Protein AF-A0A1B9DKP1-F1 (afdb_monomer_lite)

Structure (mmCIF, N/CA/C/O backbone):
data_AF-A0A1B9DKP1-F1
#
_entry.id   AF-A0A1B9DKP1-F1
#
loop_
_atom_site.group_PDB
_atom_site.id
_atom_site.type_symbol
_atom_site.label_atom_id
_atom_site.label_alt_id
_atom_site.label_comp_id
_atom_site.label_asym_id
_atom_site.label_entity_id
_atom_site.label_seq_id
_atom_site.pdbx_PDB_ins_code
_atom_site.Cartn_x
_atom_site.Cartn_y
_atom_site.Cartn_z
_atom_site.occupancy
_atom_site.B_iso_or_equiv
_atom_site.auth_seq_id
_atom_site.auth_comp_id
_atom_site.auth_asym_id
_atom_site.auth_atom_id
_atom_site.pdbx_PDB_model_num
ATOM 1 N N . MET A 1 1 ? -35.364 -37.419 -32.071 1.00 53.00 1 MET A N 1
ATOM 2 C CA . MET A 1 1 ? -35.598 -38.246 -30.865 1.00 53.00 1 MET A CA 1
ATOM 3 C C . MET A 1 1 ? -34.446 -39.230 -30.703 1.00 53.00 1 MET A C 1
ATOM 5 O O . MET A 1 1 ? -34.281 -40.062 -31.583 1.00 53.00 1 MET A O 1
ATOM 9 N N . LYS A 1 2 ? -33.644 -39.131 -29.636 1.00 52.66 2 LYS A N 1
ATOM 10 C CA . LYS A 1 2 ? -32.605 -40.110 -29.256 1.00 52.66 2 LYS A CA 1
ATOM 11 C C . LYS A 1 2 ? -32.622 -40.212 -27.725 1.00 52.66 2 LYS A C 1
ATOM 13 O O . LYS A 1 2 ? -32.500 -39.186 -27.066 1.00 52.66 2 LYS A O 1
ATOM 18 N N . LYS A 1 3 ? -32.862 -41.409 -27.179 1.00 60.09 3 LYS A N 1
ATOM 19 C CA . LYS A 1 3 ? -32.931 -41.680 -25.732 1.00 60.09 3 LYS A CA 1
ATOM 20 C C . LYS A 1 3 ? -31.711 -42.514 -25.329 1.00 60.09 3 LYS A C 1
ATOM 22 O O . LYS A 1 3 ? -31.657 -43.682 -25.691 1.00 60.09 3 LYS A O 1
ATOM 27 N N . ILE A 1 4 ? -30.766 -41.920 -24.605 1.00 63.84 4 ILE A N 1
ATOM 28 C CA . ILE A 1 4 ? -29.729 -42.615 -23.823 1.00 63.84 4 ILE A CA 1
ATOM 29 C C . ILE A 1 4 ? -29.657 -41.831 -22.503 1.00 63.84 4 ILE A C 1
ATOM 31 O O . ILE A 1 4 ? -29.205 -40.694 -22.488 1.00 63.84 4 ILE A O 1
ATOM 35 N N . THR A 1 5 ? -30.441 -42.232 -21.503 1.00 61.91 5 THR A N 1
ATOM 36 C CA . THR A 1 5 ? -30.025 -43.128 -20.404 1.00 61.91 5 THR A CA 1
ATOM 37 C C . THR A 1 5 ? -29.137 -42.406 -19.391 1.00 61.91 5 THR A C 1
ATOM 39 O O . THR A 1 5 ? -27.914 -42.420 -19.469 1.00 61.91 5 THR A O 1
ATOM 42 N N . LEU A 1 6 ? -29.809 -41.787 -18.419 1.00 54.50 6 LEU A N 1
ATOM 43 C CA . LEU A 1 6 ? -29.235 -41.306 -17.166 1.00 54.50 6 LEU A CA 1
ATOM 44 C C . LEU A 1 6 ? -28.696 -42.499 -16.360 1.00 54.50 6 LEU A C 1
ATOM 46 O O . LEU A 1 6 ? -29.448 -43.436 -16.098 1.00 54.50 6 LEU A O 1
ATOM 50 N N . LEU A 1 7 ? -27.435 -42.444 -15.928 1.00 58.34 7 LEU A N 1
ATOM 51 C CA . LEU A 1 7 ? -26.844 -43.432 -15.022 1.00 58.34 7 LEU A CA 1
ATOM 52 C C . LEU A 1 7 ? -26.305 -42.720 -13.773 1.00 58.34 7 LEU A C 1
ATOM 54 O O . LEU A 1 7 ? -25.203 -42.178 -13.763 1.00 58.34 7 LEU A O 1
ATOM 58 N N . LEU A 1 8 ? -27.133 -42.675 -12.726 1.00 60.22 8 LEU A N 1
ATOM 59 C CA . LEU A 1 8 ? -26.800 -42.065 -11.438 1.00 60.22 8 LEU A CA 1
ATOM 60 C C . LEU A 1 8 ? -25.892 -42.996 -10.625 1.00 60.22 8 LEU A C 1
ATOM 62 O O . LEU A 1 8 ? -26.370 -43.837 -9.867 1.00 60.22 8 LEU A O 1
ATOM 66 N N . ILE A 1 9 ? -24.576 -42.827 -10.757 1.00 62.00 9 ILE A N 1
ATOM 67 C CA . ILE A 1 9 ? -23.597 -43.509 -9.903 1.00 62.00 9 ILE A CA 1
ATOM 68 C C . ILE A 1 9 ? -23.409 -42.683 -8.622 1.00 62.00 9 ILE A C 1
ATOM 70 O O . ILE A 1 9 ? -22.517 -41.846 -8.509 1.00 62.00 9 ILE A O 1
ATOM 74 N N . PHE A 1 10 ? -24.293 -42.913 -7.649 1.00 60.94 10 PHE A N 1
ATOM 75 C CA . PHE A 1 10 ? -24.217 -42.342 -6.300 1.00 60.94 10 PHE A CA 1
ATOM 76 C C . PHE A 1 10 ? -23.169 -43.088 -5.447 1.00 60.94 10 PHE A C 1
ATOM 78 O O . PHE A 1 10 ? -23.491 -43.743 -4.456 1.00 60.94 10 PHE A O 1
ATOM 85 N N . THR A 1 11 ? -21.887 -43.003 -5.814 1.00 61.34 11 THR A N 1
ATOM 86 C CA . THR A 1 11 ? -20.786 -43.456 -4.943 1.00 61.34 11 THR A CA 1
ATOM 87 C C . THR A 1 11 ? -20.583 -42.457 -3.807 1.00 61.34 11 THR A C 1
ATOM 89 O O . THR A 1 11 ? -19.700 -41.601 -3.855 1.00 61.34 11 THR A O 1
ATOM 92 N N . PHE A 1 12 ? -21.436 -42.565 -2.788 1.00 57.00 12 PHE A N 1
ATOM 93 C CA . PHE A 1 12 ? -21.390 -41.797 -1.544 1.00 57.00 12 PHE A CA 1
ATOM 94 C C . PHE A 1 12 ? -20.192 -42.249 -0.692 1.00 57.00 12 PHE A C 1
ATOM 96 O O . PHE A 1 12 ? -20.338 -42.954 0.306 1.00 57.00 12 PHE A O 1
ATOM 103 N N . PHE A 1 13 ? -18.977 -41.900 -1.125 1.00 58.19 13 PHE A N 1
ATOM 104 C CA . PHE A 1 13 ? -17.753 -42.233 -0.402 1.00 58.19 13 PHE A CA 1
ATOM 105 C C . PHE A 1 13 ? -17.594 -41.289 0.793 1.00 58.19 13 PHE A C 1
ATOM 107 O O . PHE A 1 13 ? -16.937 -40.250 0.718 1.00 58.19 13 PHE A O 1
ATOM 114 N N . ALA A 1 14 ? -18.265 -41.642 1.889 1.00 58.06 14 ALA A N 1
ATOM 115 C CA . ALA A 1 14 ? -18.192 -40.943 3.162 1.00 58.06 14 ALA A CA 1
ATOM 116 C C . ALA A 1 14 ? -16.793 -41.113 3.776 1.00 58.06 14 ALA A C 1
ATOM 118 O O . ALA A 1 14 ? -16.557 -42.002 4.593 1.00 58.06 14 ALA A O 1
ATOM 119 N N . ILE A 1 15 ? -15.857 -40.251 3.369 1.00 63.41 15 ILE A N 1
ATOM 120 C CA . ILE A 1 15 ? -14.565 -40.120 4.041 1.00 63.41 15 ILE A CA 1
ATOM 121 C C . ILE A 1 15 ? -14.847 -39.610 5.453 1.00 63.41 15 ILE A C 1
ATOM 123 O O . ILE A 1 15 ? -15.189 -38.443 5.648 1.00 63.41 15 ILE A O 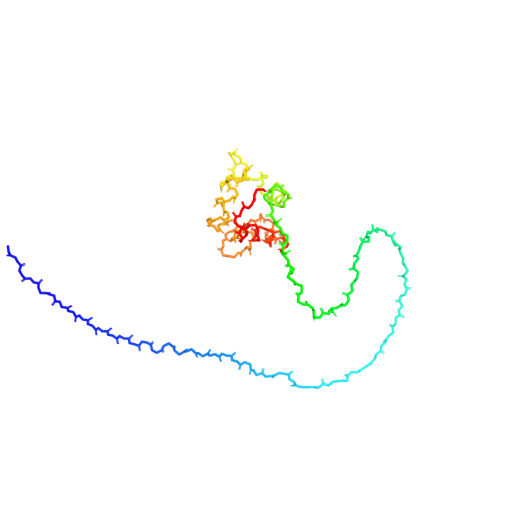1
ATOM 127 N N . LEU A 1 16 ? -14.697 -40.500 6.433 1.00 56.81 16 LEU A N 1
ATOM 128 C CA . LEU A 1 16 ? -14.634 -40.148 7.845 1.00 56.81 16 LEU A CA 1
ATOM 129 C C . LEU A 1 16 ? -13.364 -39.321 8.062 1.00 56.81 16 LEU A C 1
ATOM 131 O O . LEU A 1 16 ? -12.281 -39.855 8.288 1.00 56.81 16 LEU A O 1
ATOM 135 N N . PHE A 1 17 ? -13.498 -38.005 7.920 1.00 58.06 17 PHE A N 1
ATOM 136 C CA . PHE A 1 17 ? -12.422 -37.055 8.160 1.00 58.06 17 PHE A CA 1
ATOM 137 C C . PHE A 1 17 ? -12.228 -36.918 9.674 1.00 58.06 17 PHE A C 1
ATOM 139 O O . PHE A 1 17 ? -12.839 -36.061 10.315 1.00 58.06 17 PHE A O 1
ATOM 146 N N . SER A 1 18 ? -11.436 -37.825 10.252 1.00 58.28 18 SER A N 1
ATOM 147 C CA . SER A 1 18 ? -11.115 -37.844 11.679 1.00 58.28 18 SER A CA 1
ATOM 148 C C . SER A 1 18 ? -10.511 -36.510 12.109 1.00 58.28 18 SER A C 1
ATOM 150 O O . SER A 1 18 ? -9.372 -36.188 11.776 1.00 58.28 18 SER A O 1
ATOM 152 N N . CYS A 1 19 ? -11.288 -35.726 12.853 1.00 46.12 19 CYS A N 1
ATOM 153 C CA . CYS A 1 19 ? -10.817 -34.500 13.475 1.00 46.12 19 CYS A CA 1
ATOM 154 C C . CYS A 1 19 ? -10.052 -34.861 14.754 1.00 46.12 19 CYS A C 1
ATOM 156 O O . CYS A 1 19 ? -10.649 -34.979 15.824 1.00 46.12 19 CYS A O 1
ATOM 158 N N . GLU A 1 20 ? -8.740 -35.067 14.648 1.00 66.50 20 GLU A N 1
ATOM 159 C CA . GLU A 1 20 ? -7.886 -35.200 15.829 1.00 66.50 20 GLU A CA 1
ATOM 160 C C . GLU A 1 20 ? -7.587 -33.817 16.413 1.00 66.50 20 GLU A C 1
ATOM 162 O O . GLU A 1 20 ? -6.723 -33.073 15.947 1.00 66.50 20 GLU A O 1
ATOM 167 N N . THR A 1 21 ? -8.327 -33.457 17.460 1.00 58.06 21 THR A N 1
ATOM 168 C CA . THR A 1 21 ? -8.049 -32.271 18.269 1.00 58.06 21 THR A CA 1
ATOM 169 C C . THR A 1 21 ? -6.835 -32.534 19.154 1.00 58.06 21 THR A C 1
ATOM 171 O O . THR A 1 21 ? -6.967 -33.124 20.226 1.00 58.06 21 THR A O 1
ATOM 174 N N . SER A 1 22 ? -5.650 -32.093 18.725 1.00 56.88 22 SER A N 1
ATOM 175 C CA . SER A 1 22 ? -4.405 -32.200 19.500 1.00 56.88 22 SER A CA 1
ATOM 176 C C . SER A 1 22 ? -4.391 -31.254 20.710 1.00 56.88 22 SER A C 1
ATOM 178 O O . SER A 1 22 ? -3.674 -30.253 20.739 1.00 56.88 22 SER A O 1
ATOM 180 N N . THR A 1 23 ? -5.197 -31.555 21.726 1.00 56.94 23 THR A N 1
ATOM 181 C CA . THR A 1 23 ? -5.124 -30.889 23.027 1.00 56.94 23 THR A CA 1
ATOM 182 C C . THR A 1 23 ? -3.965 -31.460 23.836 1.00 56.94 23 THR A C 1
ATOM 184 O O . THR A 1 23 ? -4.064 -32.574 24.336 1.00 56.94 23 THR A O 1
ATOM 187 N N . PHE A 1 24 ? -2.909 -30.653 23.960 1.00 61.53 24 PHE A N 1
ATOM 188 C CA . PHE A 1 24 ? -2.184 -30.398 25.210 1.00 61.53 24 PHE A CA 1
ATOM 189 C C . PHE A 1 24 ? -1.755 -31.617 26.059 1.00 61.53 24 PHE A C 1
ATOM 191 O O . PHE A 1 24 ? -2.570 -32.261 26.714 1.00 61.53 24 PHE A O 1
ATOM 198 N N . GLN A 1 25 ? -0.439 -31.836 26.134 1.00 50.00 25 GLN A N 1
ATOM 199 C CA . GLN A 1 25 ? 0.197 -32.482 27.284 1.00 50.00 25 GLN A CA 1
ATOM 200 C C . GLN A 1 25 ? 1.234 -31.534 27.888 1.00 50.00 25 GLN A C 1
ATOM 202 O O . GLN A 1 25 ? 1.940 -30.819 27.172 1.00 50.00 25 GLN A O 1
ATOM 207 N N . ASP A 1 26 ? 1.246 -31.521 29.213 1.00 52.03 26 ASP A N 1
ATOM 208 C CA . ASP A 1 26 ? 1.913 -30.571 30.093 1.00 52.03 26 ASP A CA 1
ATOM 209 C C . ASP A 1 26 ? 3.446 -30.664 30.089 1.00 52.03 26 ASP A C 1
ATOM 211 O O . ASP A 1 26 ? 4.029 -31.717 29.829 1.00 52.03 26 ASP A O 1
ATOM 215 N N . ILE A 1 27 ? 4.092 -29.561 30.488 1.00 60.44 27 ILE A N 1
ATOM 216 C CA . ILE A 1 27 ? 5.455 -29.565 31.046 1.00 60.44 27 ILE A CA 1
ATOM 217 C C . ILE A 1 27 ? 5.478 -28.686 32.315 1.00 60.44 27 ILE A C 1
ATOM 219 O O . ILE A 1 27 ? 6.059 -27.602 32.346 1.00 60.44 27 ILE A O 1
ATOM 223 N N . GLU A 1 28 ? 4.821 -29.169 33.369 1.00 58.38 28 GLU A N 1
ATOM 224 C CA . GLU A 1 28 ? 5.317 -29.025 34.752 1.00 58.38 28 GLU A CA 1
ATOM 225 C C . GLU A 1 28 ? 6.457 -30.062 34.957 1.00 58.38 28 GLU A C 1
ATOM 227 O O . GLU A 1 28 ? 6.513 -31.039 34.210 1.00 58.38 28 GLU A O 1
ATOM 232 N N . GLN A 1 29 ? 7.430 -29.979 35.879 1.00 47.03 29 GLN A N 1
ATOM 233 C CA . GLN A 1 29 ? 7.756 -29.102 37.031 1.00 47.03 29 GLN A CA 1
ATOM 234 C C . GLN A 1 29 ? 9.315 -29.203 37.255 1.00 47.03 29 GLN A C 1
ATOM 236 O O . GLN A 1 29 ? 9.954 -29.997 36.566 1.00 47.03 29 GLN A O 1
ATOM 241 N N . ASP A 1 30 ? 10.071 -28.526 38.141 1.00 53.00 30 ASP A N 1
ATOM 242 C CA . ASP A 1 30 ? 9.797 -27.572 39.238 1.00 53.00 30 ASP A CA 1
ATOM 243 C C . ASP A 1 30 ? 10.892 -26.437 39.324 1.00 53.00 30 ASP A C 1
ATOM 245 O O . ASP A 1 30 ? 10.975 -25.730 38.316 1.00 53.00 30 ASP A O 1
ATOM 249 N N . PRO A 1 31 ? 11.717 -26.135 40.379 1.00 66.19 31 PRO A N 1
ATOM 250 C CA . PRO A 1 31 ? 12.162 -24.745 40.620 1.00 66.19 31 PRO A CA 1
ATOM 251 C C . PRO A 1 31 ? 13.693 -24.580 40.898 1.00 66.19 31 PRO A C 1
ATOM 253 O O . PRO A 1 31 ? 14.517 -25.303 40.352 1.00 66.19 31 PRO A O 1
ATOM 256 N N . ALA A 1 32 ? 14.044 -23.652 41.811 1.00 46.22 32 ALA A N 1
ATOM 257 C CA . ALA A 1 32 ? 15.358 -23.348 42.422 1.00 46.22 32 ALA A CA 1
ATOM 258 C C . ALA A 1 32 ? 16.410 -22.674 41.492 1.00 46.22 32 ALA A C 1
ATOM 260 O O . ALA A 1 32 ? 16.933 -23.292 40.578 1.00 46.22 32 ALA A O 1
ATOM 261 N N . ALA A 1 33 ? 16.663 -21.352 41.595 1.00 45.16 33 ALA A N 1
ATOM 262 C CA . ALA A 1 33 ? 17.466 -20.628 42.622 1.00 45.16 33 ALA A CA 1
ATOM 263 C C . ALA A 1 33 ? 18.997 -20.661 42.335 1.00 45.16 33 ALA A C 1
ATOM 265 O O . ALA A 1 33 ? 19.486 -21.690 41.895 1.00 45.16 33 ALA A O 1
ATOM 266 N N . THR A 1 34 ? 19.866 -19.653 42.559 1.00 41.69 34 THR A N 1
ATOM 267 C CA . THR A 1 34 ? 19.841 -18.226 43.026 1.00 41.69 34 THR A CA 1
ATOM 268 C C . THR A 1 34 ? 21.290 -17.656 42.883 1.00 41.69 34 THR A C 1
ATOM 270 O O . THR A 1 34 ? 22.206 -18.471 42.888 1.00 41.69 34 THR A O 1
ATOM 273 N N . THR A 1 35 ? 21.676 -16.361 42.869 1.00 44.91 35 THR A N 1
ATOM 274 C CA . THR A 1 35 ? 21.051 -15.017 42.685 1.00 44.91 35 THR A CA 1
ATOM 275 C C . THR A 1 35 ? 22.168 -13.923 42.743 1.00 44.91 35 THR A C 1
ATOM 277 O O . THR A 1 35 ? 23.172 -14.155 43.406 1.00 44.91 35 THR A O 1
ATOM 280 N N . GLN A 1 36 ? 21.966 -12.720 42.153 1.00 46.06 36 GLN A N 1
ATOM 281 C CA . GLN A 1 36 ? 22.837 -11.497 42.224 1.00 46.06 36 GLN A CA 1
ATOM 282 C C . GLN A 1 36 ? 24.210 -11.578 41.487 1.00 46.06 36 GLN A C 1
ATOM 284 O O . GLN A 1 36 ? 24.613 -12.657 41.075 1.00 46.06 36 GLN A O 1
ATOM 289 N N . ASN A 1 37 ? 24.950 -10.489 41.184 1.00 50.16 37 ASN A N 1
ATOM 290 C CA . ASN A 1 37 ? 24.915 -9.075 41.634 1.00 50.16 37 ASN A CA 1
ATOM 291 C C . ASN A 1 37 ? 25.192 -8.048 40.487 1.00 50.16 37 ASN A C 1
ATOM 293 O O . ASN A 1 37 ? 25.661 -8.422 39.416 1.00 50.16 37 ASN A O 1
ATOM 297 N N . ASN A 1 38 ? 24.936 -6.752 40.728 1.00 59.06 38 ASN A N 1
ATOM 298 C CA . ASN A 1 38 ? 25.048 -5.624 39.783 1.00 59.06 38 ASN A CA 1
ATOM 299 C C . ASN A 1 38 ? 26.402 -4.878 39.812 1.00 59.06 38 ASN A C 1
ATOM 301 O O . ASN A 1 38 ? 27.000 -4.740 40.877 1.00 59.06 38 ASN A O 1
ATOM 305 N N . SER A 1 39 ? 26.779 -4.255 38.682 1.00 54.72 39 SER A N 1
ATOM 306 C CA . SER A 1 39 ? 27.499 -2.960 38.572 1.00 54.72 39 SER A CA 1
ATOM 307 C C . SER A 1 39 ? 27.562 -2.527 37.085 1.00 54.72 39 SER A C 1
ATOM 309 O O . SER A 1 39 ? 27.717 -3.397 36.235 1.00 54.72 39 SER A O 1
ATOM 311 N N . GLY A 1 40 ? 27.456 -1.258 36.658 1.00 41.25 40 GLY A N 1
ATOM 312 C CA . GLY A 1 40 ? 27.157 -0.023 37.398 1.00 41.25 40 GLY A CA 1
ATOM 313 C C . GLY A 1 40 ? 27.729 1.256 36.741 1.00 41.25 40 GLY A C 1
ATOM 314 O O . GLY A 1 40 ? 28.821 1.658 37.113 1.00 41.25 40 GLY A O 1
ATOM 315 N N . SER A 1 41 ? 26.994 1.884 35.804 1.00 48.75 41 SER A N 1
ATOM 316 C CA . SER A 1 41 ? 27.182 3.268 35.275 1.00 48.75 41 SER A CA 1
ATOM 317 C C . SER A 1 41 ? 25.936 3.672 34.454 1.00 48.75 41 SER A C 1
ATOM 319 O O . SER A 1 41 ? 25.631 2.999 33.475 1.00 48.75 41 SER A O 1
ATOM 321 N N . THR A 1 42 ? 25.042 4.552 34.930 1.00 41.22 42 THR A N 1
ATOM 322 C CA . THR A 1 42 ? 25.040 6.041 34.835 1.00 41.22 42 THR A CA 1
ATOM 323 C C . THR A 1 42 ? 24.769 6.629 33.436 1.00 41.22 42 THR A C 1
ATOM 325 O O . THR A 1 42 ? 25.697 6.750 32.642 1.00 41.22 42 THR A O 1
ATOM 328 N N . ASP A 1 43 ? 23.518 7.076 33.240 1.00 43.75 43 ASP A N 1
ATOM 329 C CA . ASP A 1 43 ? 23.074 8.372 32.666 1.00 43.75 43 ASP A CA 1
ATOM 330 C C . ASP A 1 43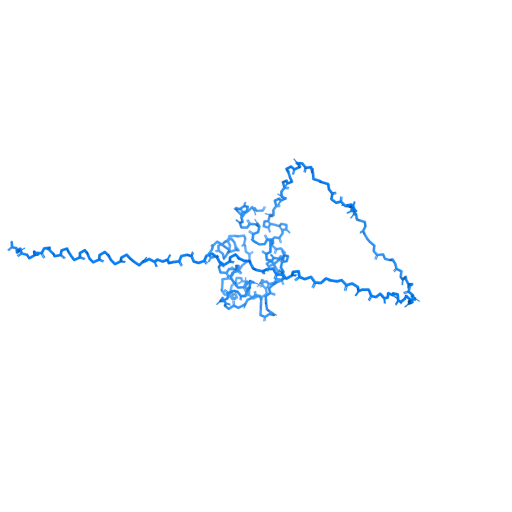 ? 23.458 8.756 31.201 1.00 43.75 43 ASP A C 1
ATOM 332 O O . ASP A 1 43 ? 24.427 8.277 30.634 1.00 43.75 43 ASP A O 1
ATOM 336 N N . ASN A 1 44 ? 22.730 9.622 30.471 1.00 50.72 44 ASN A N 1
ATOM 337 C CA . ASN A 1 44 ? 21.692 10.579 30.880 1.00 50.72 44 ASN A CA 1
ATOM 338 C C . ASN A 1 44 ? 20.601 10.832 29.799 1.00 50.72 44 ASN A C 1
ATOM 340 O O . ASN A 1 44 ? 20.899 11.033 28.626 1.00 50.72 44 ASN A O 1
ATOM 344 N N . THR A 1 45 ? 19.345 10.876 30.252 1.00 44.88 45 THR A N 1
ATOM 345 C CA . THR A 1 45 ? 18.130 11.568 29.750 1.00 44.88 45 THR A CA 1
ATOM 346 C C . THR A 1 45 ? 18.168 12.388 28.443 1.00 44.88 45 THR A C 1
ATOM 348 O O . THR A 1 45 ? 18.857 13.402 28.369 1.00 44.88 45 THR A O 1
ATOM 351 N N . SER A 1 46 ? 17.246 12.089 27.507 1.00 49.72 46 SER A N 1
ATOM 352 C CA . SER A 1 46 ? 16.130 12.980 27.068 1.00 49.72 46 SER A CA 1
ATOM 353 C C . SER A 1 46 ? 15.512 12.514 25.728 1.00 49.72 46 SER A C 1
ATOM 355 O O . SER A 1 46 ? 16.245 12.240 24.786 1.00 49.72 46 SER A O 1
ATOM 357 N N . GLY A 1 47 ? 14.191 12.420 25.529 1.00 40.75 47 GLY A N 1
ATOM 358 C CA . GLY A 1 47 ? 13.081 12.559 26.479 1.00 40.75 47 GLY A CA 1
ATOM 359 C C . GLY A 1 47 ? 11.725 12.757 25.775 1.00 40.75 47 GLY A C 1
ATOM 360 O O . GLY A 1 47 ? 11.604 13.627 24.917 1.00 40.75 47 GLY A O 1
ATOM 361 N N . SER A 1 48 ? 10.695 11.979 26.139 1.00 44.16 48 SER A N 1
ATOM 362 C CA . SER A 1 48 ? 9.272 12.324 25.928 1.00 44.16 48 SER A CA 1
ATOM 363 C C . SER A 1 48 ? 8.323 11.422 26.727 1.00 44.16 48 SER A C 1
ATOM 365 O O . SER A 1 48 ? 8.225 10.219 26.510 1.00 44.16 48 SER A O 1
ATOM 367 N N . THR A 1 49 ? 7.612 12.058 27.650 1.00 43.06 49 THR A N 1
ATOM 368 C CA . THR A 1 49 ? 6.527 11.558 28.504 1.00 43.06 49 THR A CA 1
ATOM 369 C C . THR A 1 49 ? 5.383 10.879 27.738 1.00 43.06 49 THR A C 1
ATOM 371 O O . THR A 1 49 ? 4.834 11.491 26.827 1.00 43.06 49 THR A O 1
ATOM 374 N N . SER A 1 50 ? 4.911 9.706 28.195 1.00 45.72 50 SER A N 1
ATOM 375 C CA . SER A 1 50 ? 3.598 9.588 28.877 1.00 45.72 50 SER A CA 1
ATOM 376 C C . SER A 1 50 ? 3.246 8.156 29.327 1.00 45.72 50 SER A C 1
ATOM 378 O O . SER A 1 50 ? 3.573 7.191 28.649 1.00 45.72 50 SER A O 1
ATOM 380 N N . GLY A 1 51 ? 2.491 8.042 30.430 1.00 44.97 51 GLY A N 1
ATOM 381 C CA . GLY A 1 51 ? 1.515 6.958 30.625 1.00 44.97 51 GLY A CA 1
ATOM 382 C C . GLY A 1 51 ? 2.015 5.584 31.090 1.00 44.97 51 GLY A C 1
ATOM 383 O O . GLY A 1 51 ? 1.868 4.602 30.372 1.00 44.97 51 GLY A O 1
ATOM 384 N N . SER A 1 52 ? 2.487 5.474 32.335 1.00 52.28 52 SER A N 1
ATOM 385 C CA . SER A 1 52 ? 2.482 4.182 33.048 1.00 52.28 52 SER A CA 1
ATOM 386 C C . SER A 1 52 ? 1.062 3.835 33.522 1.00 52.28 52 SER A C 1
ATOM 388 O O . SER A 1 52 ? 0.343 4.748 33.933 1.00 52.28 52 SER A O 1
ATOM 390 N N . THR A 1 53 ? 0.678 2.550 33.552 1.00 44.34 53 THR A N 1
ATOM 391 C CA . THR A 1 53 ? 0.296 1.827 34.798 1.00 44.34 53 THR A CA 1
ATOM 392 C C . THR A 1 53 ? -0.177 0.390 34.513 1.00 44.34 53 THR A C 1
ATOM 394 O O . THR A 1 53 ? -0.804 0.101 33.498 1.00 44.34 53 THR A O 1
ATOM 397 N N . THR A 1 54 ? 0.138 -0.495 35.462 1.00 45.75 54 THR A N 1
ATOM 398 C CA . THR A 1 54 ? -0.386 -1.849 35.714 1.00 45.75 54 THR A CA 1
ATOM 399 C C . THR A 1 54 ? -1.873 -2.052 35.377 1.00 45.75 54 THR A C 1
ATOM 401 O O . THR A 1 54 ? -2.701 -1.166 35.568 1.00 45.75 54 THR A O 1
ATOM 404 N N . GLY A 1 55 ? -2.224 -3.259 34.923 1.00 60.31 55 GLY A N 1
ATOM 405 C CA . GLY A 1 55 ? -3.583 -3.599 34.499 1.00 60.31 55 GLY A CA 1
ATOM 406 C C . GLY A 1 55 ? -4.643 -3.582 35.608 1.00 60.31 55 GLY A C 1
ATOM 407 O O . GLY A 1 55 ? -4.371 -3.861 36.773 1.00 60.31 55 GLY A O 1
ATOM 408 N N . SER A 1 56 ? -5.884 -3.320 35.196 1.00 49.53 56 SER A N 1
ATOM 409 C CA . SER A 1 56 ? -7.103 -3.521 35.980 1.00 49.53 56 SER A CA 1
ATOM 410 C C . SER A 1 56 ? -8.222 -3.966 35.039 1.00 49.53 56 SER A C 1
ATOM 412 O O . SER A 1 56 ? -8.441 -3.341 33.998 1.00 49.53 56 SER A O 1
ATOM 414 N N . THR A 1 57 ? -8.917 -5.055 35.374 1.00 57.59 57 THR A N 1
ATOM 415 C CA . THR A 1 57 ? -10.016 -5.590 34.558 1.00 57.59 57 THR A CA 1
ATOM 416 C C . THR A 1 57 ? -11.267 -4.739 34.756 1.00 57.59 57 THR A C 1
ATOM 418 O O . THR A 1 57 ? -12.087 -5.009 35.630 1.00 57.59 57 THR A O 1
ATOM 421 N N . SER A 1 58 ? -11.416 -3.709 33.925 1.00 45.53 58 SER A N 1
ATOM 422 C CA . SER A 1 58 ? -12.633 -2.904 33.819 1.00 45.53 58 SER A CA 1
ATOM 423 C C . SER A 1 58 ? -13.171 -2.945 32.390 1.00 45.53 58 SER A C 1
ATOM 425 O O . SER A 1 58 ? -12.401 -2.929 31.429 1.00 45.53 58 SER A O 1
ATOM 427 N N . GLY A 1 59 ? -14.497 -3.005 32.253 1.00 59.88 59 GLY A N 1
ATOM 428 C CA . GLY A 1 59 ? -15.216 -3.152 30.984 1.00 59.88 59 GLY A CA 1
ATOM 429 C C . GLY A 1 59 ? -15.248 -1.886 30.125 1.00 59.88 59 GLY A C 1
ATOM 430 O O . GLY A 1 59 ? -16.317 -1.476 29.680 1.00 59.88 59 GLY A O 1
ATOM 431 N N . THR A 1 60 ? -14.098 -1.255 29.891 1.00 48.47 60 THR A N 1
ATOM 432 C CA . THR A 1 60 ? -13.977 -0.150 28.937 1.00 48.47 60 THR A CA 1
ATOM 433 C C . THR A 1 60 ? -14.150 -0.692 27.521 1.00 48.47 60 THR A C 1
ATOM 435 O O . THR A 1 60 ? -13.346 -1.499 27.055 1.00 48.47 60 THR A O 1
ATOM 438 N N . THR A 1 61 ? -15.161 -0.213 26.795 1.00 52.66 61 THR A N 1
ATOM 439 C CA . THR A 1 61 ? -15.251 -0.403 25.341 1.00 52.66 61 THR A CA 1
ATOM 440 C C . THR A 1 61 ? -14.184 0.453 24.661 1.00 52.66 61 THR A C 1
ATOM 442 O O . THR A 1 61 ? -14.453 1.568 24.212 1.00 52.66 61 THR A O 1
ATOM 445 N N . THR A 1 62 ? -12.949 -0.049 24.636 1.00 63.19 62 THR A N 1
ATOM 446 C CA . THR A 1 62 ? -11.805 0.601 23.991 1.00 63.19 62 THR A CA 1
ATOM 447 C C . THR A 1 62 ? -12.000 0.591 22.478 1.00 63.19 62 THR A C 1
ATOM 449 O O . THR A 1 62 ? -11.584 -0.337 21.786 1.00 63.19 62 THR A O 1
ATOM 452 N N . THR A 1 63 ? -12.658 1.626 21.961 1.00 78.25 63 THR A N 1
ATOM 453 C CA . THR A 1 63 ? -12.789 1.870 20.524 1.00 78.25 63 THR A CA 1
ATOM 454 C C . THR A 1 63 ? -11.400 2.033 19.916 1.00 78.25 63 THR A C 1
ATOM 456 O O . THR A 1 63 ? -10.737 3.046 20.138 1.00 78.25 63 THR A O 1
ATOM 459 N N . THR A 1 64 ? -10.955 1.042 19.141 1.00 81.62 64 THR A N 1
ATOM 460 C CA . THR A 1 64 ? -9.731 1.145 18.339 1.00 81.62 64 THR A CA 1
ATOM 461 C C . THR A 1 64 ? -9.826 2.382 17.440 1.00 81.62 64 THR A C 1
ATOM 463 O O . THR A 1 64 ? -10.828 2.515 16.732 1.00 81.62 64 THR A O 1
ATOM 466 N N . PRO A 1 65 ? -8.829 3.288 17.436 1.00 88.94 65 PRO A N 1
ATOM 467 C CA . PRO A 1 65 ? -8.878 4.484 16.605 1.00 88.94 65 PRO A CA 1
ATOM 468 C C . PRO A 1 65 ? -8.963 4.135 15.112 1.00 88.94 65 PRO A C 1
ATOM 470 O O . PRO A 1 65 ? -8.488 3.089 14.660 1.00 88.94 65 PRO A O 1
ATOM 473 N N . ASN A 1 66 ? -9.581 5.029 14.341 1.00 94.62 66 ASN A N 1
ATOM 474 C CA . ASN A 1 66 ? -9.701 4.884 12.895 1.00 94.62 66 ASN A CA 1
ATOM 475 C C . ASN A 1 66 ? -8.344 5.131 12.226 1.00 94.62 66 ASN A C 1
ATOM 477 O O . ASN A 1 66 ? -7.792 6.223 12.334 1.00 94.62 66 ASN A O 1
ATOM 481 N N . VAL A 1 67 ? -7.852 4.130 11.501 1.00 97.62 67 VAL A N 1
ATOM 482 C CA . VAL A 1 67 ? -6.700 4.229 10.609 1.00 97.62 67 VAL A CA 1
ATOM 483 C C . VAL A 1 67 ? -7.189 4.744 9.260 1.00 97.62 67 VAL A C 1
ATOM 485 O O . VAL A 1 67 ? -8.100 4.185 8.644 1.00 97.62 67 VAL A O 1
ATOM 488 N N . THR A 1 68 ? -6.572 5.819 8.795 1.00 98.38 68 THR A N 1
ATOM 489 C CA . THR A 1 68 ? -6.929 6.559 7.582 1.00 98.38 68 THR A CA 1
ATOM 490 C C . THR A 1 68 ? -5.915 6.304 6.472 1.00 98.38 68 THR A C 1
ATOM 492 O O . THR A 1 68 ? -4.747 5.984 6.717 1.00 98.38 68 THR A O 1
ATOM 495 N N . TYR A 1 69 ? -6.321 6.486 5.216 1.00 98.69 69 TYR A N 1
ATOM 496 C CA . TYR A 1 69 ? -5.346 6.479 4.131 1.00 98.69 69 TYR A CA 1
ATOM 497 C C . TYR A 1 69 ? -4.383 7.659 4.264 1.00 98.69 69 TYR A C 1
ATOM 499 O O . TYR A 1 69 ? -3.177 7.491 4.107 1.00 98.69 69 TYR A O 1
ATOM 507 N N . THR A 1 70 ? -4.912 8.849 4.538 1.00 98.38 70 THR A N 1
ATOM 508 C CA . THR A 1 70 ? -4.172 10.107 4.438 1.00 98.38 70 THR A CA 1
ATOM 509 C C . THR A 1 70 ? -3.126 10.265 5.538 1.00 98.38 70 THR A C 1
ATOM 511 O O . THR A 1 70 ? -2.014 10.699 5.229 1.00 98.38 70 THR A O 1
ATOM 514 N N . THR A 1 71 ? -3.448 9.884 6.779 1.00 98.19 71 THR A N 1
ATOM 515 C CA . THR A 1 71 ? -2.540 10.025 7.931 1.00 98.19 71 THR A CA 1
ATOM 516 C C . THR A 1 71 ? -1.592 8.836 8.057 1.00 98.19 71 THR A C 1
ATOM 518 O O . THR A 1 71 ? -0.402 9.031 8.286 1.00 98.19 71 THR A O 1
ATOM 521 N N . ASP A 1 72 ? -2.089 7.609 7.869 1.00 98.56 72 ASP A N 1
ATOM 522 C CA . ASP A 1 72 ? -1.390 6.403 8.333 1.00 98.56 72 ASP A CA 1
ATOM 523 C C . ASP A 1 72 ? -0.797 5.571 7.187 1.00 98.56 72 ASP A C 1
ATOM 525 O O . ASP A 1 72 ? 0.377 5.199 7.211 1.00 98.56 72 ASP A O 1
ATOM 529 N N . VAL A 1 73 ? -1.588 5.287 6.144 1.00 98.75 73 VAL A N 1
ATOM 530 C CA . VAL A 1 73 ? -1.158 4.391 5.052 1.00 98.75 73 VAL A CA 1
ATOM 531 C C . VAL A 1 73 ? -0.327 5.118 3.994 1.00 98.75 73 VAL A C 1
ATOM 533 O O . VAL A 1 73 ? 0.671 4.578 3.511 1.00 98.75 73 VAL A O 1
ATOM 536 N N . LYS A 1 74 ? -0.686 6.353 3.633 1.00 98.69 74 LYS A N 1
ATOM 537 C CA . LYS A 1 74 ? 0.003 7.137 2.597 1.00 98.69 74 LYS A CA 1
ATOM 538 C C . LYS A 1 74 ? 1.493 7.361 2.911 1.00 98.69 74 LYS A C 1
ATOM 540 O O . LYS A 1 74 ? 2.282 7.186 1.976 1.00 98.69 74 LYS A O 1
ATOM 545 N N . PRO A 1 75 ? 1.931 7.671 4.151 1.00 98.69 75 PRO A N 1
ATOM 546 C CA . PRO A 1 75 ? 3.359 7.732 4.479 1.00 98.69 75 PRO A CA 1
ATOM 547 C C . PRO A 1 75 ? 4.078 6.391 4.285 1.00 98.69 75 PRO A C 1
ATOM 549 O O . PRO A 1 75 ? 5.175 6.366 3.729 1.00 98.69 75 PRO A O 1
ATOM 552 N N . ILE A 1 76 ? 3.451 5.266 4.655 1.00 98.62 76 ILE A N 1
ATOM 553 C CA . ILE A 1 76 ? 4.029 3.927 4.454 1.00 98.62 76 ILE A CA 1
ATOM 554 C C . ILE A 1 76 ? 4.247 3.667 2.958 1.00 98.62 76 ILE A C 1
ATOM 556 O O . ILE A 1 76 ? 5.353 3.301 2.558 1.00 98.62 76 ILE A O 1
ATOM 560 N N . ILE A 1 77 ? 3.229 3.908 2.125 1.00 98.56 77 ILE A N 1
ATOM 561 C CA . ILE A 1 77 ? 3.312 3.719 0.668 1.00 98.56 77 ILE A CA 1
ATOM 562 C C . ILE A 1 77 ? 4.358 4.655 0.047 1.00 98.56 77 ILE A C 1
ATOM 564 O O . ILE A 1 77 ? 5.197 4.203 -0.735 1.00 98.56 77 ILE A O 1
ATOM 568 N N . THR A 1 78 ? 4.358 5.936 0.429 1.00 98.38 78 THR A N 1
ATOM 569 C CA . THR A 1 78 ? 5.333 6.935 -0.048 1.00 98.38 78 THR A CA 1
ATOM 570 C C . THR A 1 78 ? 6.766 6.486 0.225 1.00 98.38 78 THR A C 1
ATOM 572 O O . THR A 1 78 ? 7.577 6.443 -0.697 1.00 98.38 78 THR A O 1
ATOM 575 N N . ASN A 1 79 ? 7.053 6.071 1.461 1.00 98.06 79 ASN A N 1
ATOM 576 C CA . ASN A 1 79 ? 8.414 5.768 1.901 1.00 98.06 79 ASN A CA 1
ATOM 577 C C . ASN A 1 79 ? 8.918 4.383 1.454 1.00 98.06 79 ASN A C 1
ATOM 579 O O . ASN A 1 79 ? 10.126 4.185 1.377 1.00 98.06 79 ASN A O 1
ATOM 583 N N . ASN A 1 80 ? 8.025 3.420 1.182 1.00 98.06 80 ASN A N 1
ATOM 584 C CA . ASN A 1 80 ? 8.403 2.017 0.943 1.00 98.06 80 ASN A CA 1
ATOM 585 C C . ASN A 1 80 ? 8.054 1.490 -0.460 1.00 98.06 80 ASN A C 1
ATOM 587 O O . ASN A 1 80 ? 8.506 0.403 -0.818 1.00 98.06 80 ASN A O 1
ATOM 591 N N . CYS A 1 81 ? 7.230 2.197 -1.244 1.00 97.88 81 CYS A N 1
ATOM 592 C CA . CYS A 1 81 ? 6.699 1.677 -2.510 1.00 97.88 81 CYS A CA 1
ATOM 593 C C . CYS A 1 81 ? 6.909 2.618 -3.704 1.00 97.88 81 CYS A C 1
ATOM 595 O O . CYS A 1 81 ? 7.263 2.143 -4.783 1.00 97.88 81 CYS A O 1
ATOM 597 N N . ILE A 1 82 ? 6.702 3.931 -3.542 1.00 97.69 82 ILE A N 1
ATOM 598 C CA . ILE A 1 82 ? 6.632 4.878 -4.676 1.00 97.69 82 ILE A CA 1
ATOM 599 C C . ILE A 1 82 ? 7.937 4.984 -5.478 1.00 97.69 82 ILE A C 1
ATOM 601 O O . ILE A 1 82 ? 7.868 5.225 -6.678 1.00 97.69 82 ILE A O 1
ATOM 605 N N . ALA A 1 83 ? 9.101 4.720 -4.876 1.00 97.50 83 ALA A N 1
ATOM 606 C CA . ALA A 1 83 ? 10.390 4.721 -5.581 1.00 97.50 83 ALA A CA 1
ATOM 607 C C . ALA A 1 83 ? 10.446 3.756 -6.788 1.00 97.50 83 ALA A C 1
ATOM 609 O O . ALA A 1 83 ? 11.187 4.009 -7.735 1.00 97.50 83 ALA A O 1
ATOM 610 N N . CYS A 1 84 ? 9.645 2.684 -6.779 1.00 98.12 84 CYS A N 1
ATOM 611 C CA . CYS A 1 84 ? 9.480 1.778 -7.920 1.00 98.12 84 CYS A CA 1
ATOM 612 C C . CYS A 1 84 ? 8.054 1.832 -8.487 1.00 98.12 84 CYS A C 1
ATOM 614 O O . CYS A 1 84 ? 7.878 1.894 -9.698 1.00 98.12 84 CYS A O 1
ATOM 616 N N . HIS A 1 85 ? 7.032 1.857 -7.627 1.00 97.88 85 HIS A N 1
ATOM 617 C CA . HIS A 1 85 ? 5.613 1.794 -7.996 1.00 97.88 85 HIS A CA 1
ATOM 618 C C . HIS A 1 85 ? 4.988 3.178 -8.264 1.00 97.88 85 HIS A C 1
ATOM 620 O O . HIS A 1 85 ? 3.875 3.477 -7.817 1.00 97.88 85 HIS A O 1
ATOM 626 N N . PHE A 1 86 ? 5.695 4.044 -8.989 1.00 97.38 86 PHE A N 1
ATOM 627 C CA . PHE A 1 86 ? 5.145 5.297 -9.516 1.00 97.38 86 PHE A CA 1
ATOM 628 C C . PHE A 1 86 ? 4.401 5.066 -10.847 1.00 97.38 86 PHE A C 1
ATOM 630 O O . PHE A 1 86 ? 4.426 3.979 -11.423 1.00 97.38 86 PHE A O 1
ATOM 637 N N . SER A 1 87 ? 3.704 6.088 -11.352 1.00 96.62 87 SER A N 1
ATOM 638 C CA . SER A 1 87 ? 3.002 6.000 -12.641 1.00 96.62 87 SER A CA 1
ATOM 639 C C . SER A 1 87 ? 4.002 5.908 -13.799 1.00 96.62 87 SER A C 1
ATOM 641 O O . SER A 1 87 ? 4.681 6.887 -14.092 1.00 96.62 87 SER A O 1
ATOM 643 N N . GLY A 1 88 ? 4.078 4.746 -14.454 1.00 96.25 88 GLY A N 1
ATOM 644 C CA . GLY A 1 88 ? 5.088 4.440 -15.478 1.00 96.25 88 GLY A CA 1
ATOM 645 C C . GLY A 1 88 ? 6.315 3.679 -14.956 1.00 96.25 88 GLY A C 1
ATOM 646 O O . GLY A 1 88 ? 7.212 3.390 -15.741 1.00 96.25 88 GLY A O 1
ATOM 647 N N . GLY A 1 89 ? 6.349 3.346 -13.661 1.00 97.19 89 GLY A N 1
ATOM 648 C CA . GLY A 1 89 ? 7.318 2.426 -13.067 1.00 97.19 89 GLY A CA 1
ATOM 649 C C . GLY A 1 89 ? 6.783 0.991 -12.969 1.00 97.19 89 GLY A C 1
ATOM 650 O O . GLY A 1 89 ? 5.987 0.538 -13.795 1.00 97.19 89 GLY A O 1
ATOM 651 N N . GLU A 1 90 ? 7.202 0.280 -11.923 1.00 96.81 90 GLU A N 1
ATOM 652 C CA . GLU A 1 90 ? 6.789 -1.096 -11.635 1.00 96.81 90 GLU A CA 1
ATOM 653 C C . GLU A 1 90 ? 5.275 -1.217 -11.425 1.00 96.81 90 GLU A C 1
ATOM 655 O O . GLU A 1 90 ? 4.659 -0.471 -10.656 1.00 96.81 90 GLU A O 1
ATOM 660 N N . SER A 1 91 ? 4.658 -2.207 -12.071 1.00 95.00 91 SER A N 1
ATOM 661 C CA . SER A 1 91 ? 3.214 -2.433 -11.968 1.00 95.00 91 SER A CA 1
ATOM 662 C C . SER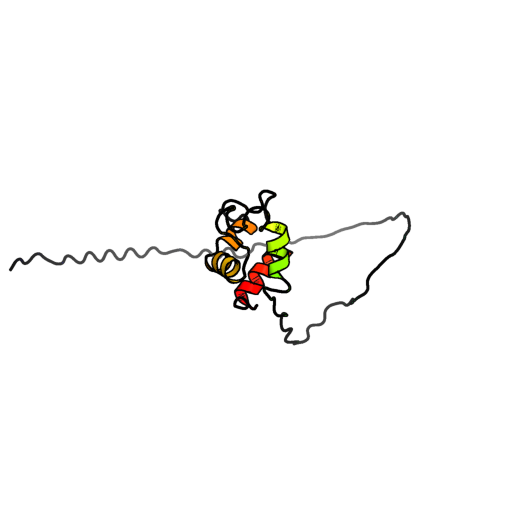 A 1 91 ? 2.841 -3.288 -10.744 1.00 95.00 91 SER A C 1
ATOM 664 O O . SER A 1 91 ? 3.508 -4.286 -10.471 1.00 95.00 91 SER A O 1
ATOM 666 N N . PRO A 1 92 ? 1.747 -2.967 -10.024 1.00 96.69 92 PRO A N 1
ATOM 667 C CA . PRO A 1 92 ? 0.869 -1.812 -10.218 1.00 96.69 92 PRO A CA 1
ATOM 668 C C . PRO A 1 92 ? 1.503 -0.512 -9.700 1.00 96.69 92 PRO A C 1
ATOM 670 O O . PRO A 1 92 ? 2.195 -0.521 -8.687 1.00 96.69 92 PRO A O 1
ATOM 673 N N . ALA A 1 93 ? 1.190 0.621 -10.332 1.00 98.06 93 ALA A N 1
ATOM 674 C CA . ALA A 1 93 ? 1.462 1.930 -9.741 1.00 98.06 93 ALA A CA 1
ATOM 675 C C . ALA A 1 93 ? 0.607 2.131 -8.473 1.00 98.06 93 ALA A C 1
ATOM 677 O O . ALA A 1 93 ? -0.557 1.730 -8.454 1.00 98.06 93 ALA A O 1
ATOM 678 N N . LEU A 1 94 ? 1.165 2.767 -7.438 1.00 98.44 94 LEU A N 1
ATOM 679 C CA . LEU A 1 94 ? 0.579 2.913 -6.094 1.00 98.44 94 LEU A CA 1
ATOM 680 C C . LEU A 1 94 ? 0.462 4.381 -5.627 1.00 98.44 94 LEU A C 1
ATOM 682 O O . LEU A 1 94 ? 0.273 4.644 -4.444 1.00 98.44 94 LEU A O 1
ATOM 686 N N . GLY A 1 95 ? 0.558 5.352 -6.540 1.00 97.12 95 GLY A N 1
ATOM 687 C CA . GLY A 1 95 ? 0.582 6.791 -6.226 1.00 97.12 95 GLY A CA 1
ATOM 688 C C . GLY A 1 95 ? -0.722 7.403 -5.690 1.00 97.12 95 GLY A C 1
ATOM 689 O O . GLY A 1 95 ? -0.724 8.564 -5.286 1.00 97.12 95 GLY A O 1
ATOM 690 N N . THR A 1 96 ? -1.837 6.666 -5.686 1.00 98.38 96 THR A N 1
ATOM 691 C CA . THR A 1 96 ? -3.170 7.178 -5.316 1.00 98.38 96 THR A CA 1
ATOM 692 C C . THR A 1 96 ? -3.927 6.237 -4.377 1.00 98.38 96 THR A C 1
ATOM 694 O O . THR A 1 96 ? -3.735 5.021 -4.413 1.00 98.38 96 THR A O 1
ATOM 697 N N . TYR A 1 97 ? -4.868 6.791 -3.598 1.00 98.62 97 TYR A N 1
ATOM 698 C CA . TYR A 1 97 ? -5.783 6.027 -2.734 1.00 98.62 97 TYR A CA 1
ATOM 699 C C . TYR A 1 97 ? -6.414 4.836 -3.464 1.00 98.62 97 TYR A C 1
ATOM 701 O O . TYR A 1 97 ? -6.367 3.711 -2.974 1.00 98.62 97 TYR A O 1
ATOM 709 N N . THR A 1 98 ? -6.969 5.071 -4.656 1.00 98.62 98 THR A N 1
ATOM 710 C CA . THR A 1 98 ? -7.681 4.052 -5.437 1.00 98.62 98 THR A CA 1
ATOM 711 C C . THR A 1 98 ? -6.754 2.914 -5.858 1.00 98.62 98 THR A C 1
ATOM 713 O O . THR A 1 98 ? -7.123 1.748 -5.749 1.00 98.62 98 THR A O 1
ATOM 716 N N . GLN A 1 99 ? -5.524 3.228 -6.274 1.00 98.56 99 GLN A N 1
ATOM 717 C CA . GLN A 1 99 ? -4.513 2.224 -6.611 1.00 98.56 99 GLN A CA 1
ATOM 718 C C . GLN A 1 99 ? -4.119 1.371 -5.395 1.00 98.56 99 GLN A C 1
ATOM 720 O O . GLN A 1 99 ? -4.147 0.141 -5.472 1.00 98.56 99 GLN A O 1
ATOM 725 N N . VAL A 1 100 ? -3.817 2.006 -4.257 1.00 98.69 100 VAL A N 1
ATOM 726 C CA . VAL A 1 100 ? -3.438 1.310 -3.013 1.00 98.69 100 VAL A CA 1
ATOM 727 C C . VAL A 1 100 ? -4.591 0.451 -2.488 1.00 98.69 100 VAL A C 1
ATOM 729 O O . VAL A 1 100 ? -4.386 -0.716 -2.147 1.00 98.69 100 VAL A O 1
ATOM 732 N N . LYS A 1 101 ? -5.820 0.983 -2.492 1.00 98.75 101 LYS A N 1
ATOM 733 C CA . LYS A 1 101 ? -7.042 0.259 -2.111 1.00 98.75 101 LYS A CA 1
ATOM 734 C C . LYS A 1 101 ? -7.257 -0.972 -2.986 1.00 98.75 101 LYS A C 1
ATOM 736 O O . LYS A 1 101 ? -7.498 -2.047 -2.444 1.00 98.75 101 LYS A O 1
ATOM 741 N N . ASN A 1 102 ? -7.099 -0.847 -4.304 1.00 98.56 102 ASN A N 1
ATOM 742 C CA . ASN A 1 102 ? -7.244 -1.967 -5.237 1.00 98.56 102 ASN A CA 1
ATOM 743 C C . ASN A 1 102 ? -6.161 -3.043 -5.028 1.00 98.56 102 ASN A C 1
ATOM 745 O O . ASN A 1 102 ? -6.467 -4.234 -5.037 1.00 98.56 102 ASN A O 1
ATOM 749 N N . ALA A 1 103 ? -4.910 -2.653 -4.761 1.00 98.25 103 ALA A N 1
ATOM 750 C CA . ALA A 1 103 ? -3.835 -3.601 -4.449 1.00 98.25 103 ALA A CA 1
ATOM 751 C C . ALA A 1 103 ? -4.038 -4.319 -3.093 1.00 98.25 103 ALA A C 1
ATOM 753 O O . ALA A 1 103 ? -3.665 -5.488 -2.940 1.00 98.25 103 ALA A O 1
ATOM 754 N N . ALA A 1 104 ? -4.652 -3.644 -2.114 1.00 98.19 104 ALA A N 1
ATOM 755 C CA . ALA A 1 104 ? -4.975 -4.188 -0.793 1.00 98.19 104 ALA A CA 1
ATOM 756 C C . ALA A 1 104 ? -6.250 -5.058 -0.774 1.00 98.19 104 ALA A C 1
ATOM 758 O O . ALA A 1 104 ? -6.321 -6.046 -0.028 1.00 98.19 104 ALA A O 1
ATOM 759 N N . SER A 1 105 ? -7.261 -4.726 -1.583 1.00 98.25 105 SER A N 1
ATOM 760 C CA . SER A 1 105 ? -8.490 -5.520 -1.734 1.00 98.25 105 SER A CA 1
ATOM 761 C C . SER A 1 105 ? -8.226 -6.808 -2.508 1.00 98.25 105 SER A C 1
ATOM 763 O O . SER A 1 105 ? -8.567 -7.878 -2.007 1.00 98.25 105 SER A O 1
ATOM 765 N N . ALA A 1 106 ? -7.461 -6.739 -3.603 1.00 97.50 106 ALA A N 1
ATOM 766 C CA . ALA A 1 106 ? -6.947 -7.901 -4.336 1.00 97.50 106 ALA A CA 1
ATOM 767 C C . ALA A 1 106 ? -5.925 -8.753 -3.543 1.00 97.50 106 ALA A C 1
ATOM 769 O O . ALA A 1 106 ? -5.371 -9.715 -4.073 1.00 97.50 106 ALA A O 1
ATOM 770 N N . GLY A 1 107 ? -5.613 -8.387 -2.293 1.00 96.00 107 GLY A N 1
ATOM 771 C CA . GLY A 1 107 ? -4.746 -9.134 -1.374 1.00 96.00 107 GLY A CA 1
ATOM 772 C C . GLY A 1 107 ? -3.250 -9.119 -1.708 1.00 96.00 107 GLY A C 1
ATOM 773 O O . GLY A 1 107 ? -2.435 -9.376 -0.823 1.00 96.00 107 GLY A O 1
ATOM 774 N N . LYS A 1 108 ? -2.867 -8.770 -2.943 1.00 95.81 108 LYS A N 1
ATOM 775 C CA . LYS A 1 108 ? -1.474 -8.775 -3.414 1.00 95.81 108 LYS A CA 1
ATOM 776 C C . LYS A 1 108 ? -0.561 -7.875 -2.581 1.00 95.81 108 LYS A C 1
ATOM 778 O O . LYS A 1 108 ? 0.531 -8.328 -2.248 1.00 95.81 108 LYS A O 1
ATOM 783 N N . LEU A 1 109 ? -1.014 -6.678 -2.185 1.00 97.62 109 LEU A N 1
ATOM 784 C CA . LEU A 1 109 ? -0.230 -5.772 -1.331 1.00 97.62 109 LEU A CA 1
ATOM 785 C C . LEU A 1 109 ? 0.120 -6.421 0.017 1.00 97.62 109 LEU A C 1
ATOM 787 O O . LEU A 1 109 ? 1.272 -6.398 0.426 1.00 97.62 109 LEU A O 1
ATOM 791 N N . LEU A 1 110 ? -0.857 -7.040 0.684 1.00 98.19 110 LEU A N 1
ATOM 792 C CA . LEU A 1 110 ? -0.652 -7.699 1.978 1.00 98.19 110 LEU A CA 1
ATOM 793 C C . LEU A 1 110 ? 0.264 -8.926 1.843 1.00 98.19 110 LEU A C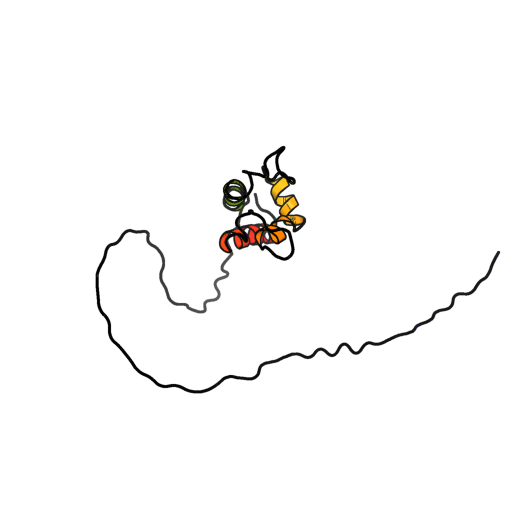 1
ATOM 795 O O . LEU A 1 110 ? 1.276 -9.026 2.532 1.00 98.19 110 LEU A O 1
ATOM 799 N N . CYS A 1 111 ? -0.016 -9.795 0.869 1.00 98.19 111 CYS A N 1
ATOM 800 C CA . CYS A 1 111 ? 0.775 -10.996 0.590 1.00 98.19 111 CYS A CA 1
ATOM 801 C C . CYS A 1 111 ? 2.265 -10.692 0.324 1.00 98.19 111 CYS A C 1
ATOM 803 O O . CYS A 1 111 ? 3.138 -11.420 0.803 1.00 98.19 111 CYS A O 1
ATOM 805 N N . THR A 1 112 ? 2.568 -9.604 -0.402 1.00 98.06 112 THR A N 1
ATOM 806 C CA . THR A 1 112 ? 3.950 -9.214 -0.732 1.00 98.06 112 THR A CA 1
ATOM 807 C C . THR A 1 112 ? 4.694 -8.580 0.452 1.00 98.06 112 THR A C 1
ATOM 809 O O . THR A 1 112 ? 5.828 -8.983 0.715 1.00 98.06 112 THR A O 1
ATOM 812 N N . ILE A 1 113 ? 4.054 -7.697 1.241 1.00 98.38 113 ILE A N 1
ATOM 813 C CA . ILE A 1 113 ? 4.698 -7.066 2.416 1.00 98.38 113 ILE A CA 1
ATOM 814 C C . ILE A 1 113 ? 4.851 -8.015 3.607 1.00 98.38 113 ILE A C 1
ATOM 816 O O . ILE A 1 113 ? 5.759 -7.843 4.420 1.00 98.38 113 ILE A O 1
ATOM 820 N N . GLN A 1 114 ? 3.991 -9.034 3.704 1.00 98.31 114 GLN A N 1
ATOM 821 C CA . GLN A 1 114 ? 4.082 -10.096 4.709 1.00 98.31 114 GLN A CA 1
ATOM 822 C C . GLN A 1 114 ? 5.082 -11.205 4.334 1.00 98.31 114 GLN A C 1
ATOM 824 O O . GLN A 1 114 ? 5.367 -12.043 5.188 1.00 98.31 114 GLN A O 1
ATOM 829 N N . ALA A 1 115 ? 5.607 -11.214 3.098 1.00 96.50 115 ALA A N 1
ATOM 830 C CA . ALA A 1 115 ? 6.437 -12.285 2.527 1.00 96.50 115 ALA A CA 1
ATOM 831 C C . ALA A 1 115 ? 5.772 -13.686 2.559 1.00 96.50 115 ALA A C 1
ATOM 833 O O . ALA A 1 115 ? 6.438 -14.710 2.700 1.00 96.50 115 ALA A O 1
ATOM 834 N N . GLN A 1 116 ? 4.440 -13.745 2.440 1.00 93.25 116 GLN A N 1
ATOM 835 C CA . GLN A 1 116 ? 3.653 -14.977 2.592 1.00 93.25 116 GLN A CA 1
ATOM 836 C C . GLN A 1 116 ? 3.409 -15.666 1.242 1.00 93.25 116 GLN A C 1
ATOM 838 O O . GLN A 1 116 ? 2.321 -15.594 0.678 1.00 93.25 116 GLN A O 1
ATOM 843 N N . GLY A 1 117 ? 4.442 -16.306 0.688 1.00 91.88 117 GLY A N 1
ATOM 844 C CA . GLY A 1 117 ? 4.353 -17.098 -0.553 1.00 91.88 117 GLY A CA 1
ATOM 845 C C . GLY A 1 117 ? 4.207 -16.290 -1.853 1.00 91.88 117 GLY A C 1
ATOM 846 O O . GLY A 1 117 ? 4.426 -16.825 -2.937 1.00 91.88 117 GLY A O 1
ATOM 847 N N . CYS A 1 118 ? 3.904 -14.993 -1.776 1.00 95.19 118 CYS A N 1
ATOM 848 C CA . CYS A 1 118 ? 4.143 -14.053 -2.870 1.00 95.19 118 CYS A CA 1
ATOM 849 C C . CYS A 1 118 ? 5.634 -13.688 -2.967 1.00 95.19 118 CYS A C 1
ATOM 851 O O . CYS A 1 118 ? 6.357 -13.732 -1.973 1.00 95.19 118 CYS A O 1
ATOM 853 N N . ARG A 1 119 ? 6.072 -13.210 -4.144 1.00 95.00 119 ARG A N 1
ATOM 854 C CA . ARG A 1 119 ? 7.322 -12.438 -4.272 1.00 95.00 119 ARG A CA 1
ATOM 855 C C . ARG A 1 119 ? 7.314 -11.326 -3.220 1.00 95.00 119 ARG A C 1
ATOM 857 O O . ARG A 1 119 ? 6.346 -10.569 -3.163 1.00 95.00 119 ARG A O 1
ATOM 864 N N . THR A 1 120 ? 8.370 -11.215 -2.425 1.00 97.38 120 THR A N 1
ATOM 865 C CA . THR A 1 120 ? 8.494 -10.189 -1.382 1.00 97.38 120 THR A CA 1
ATOM 866 C C . THR A 1 120 ? 8.648 -8.786 -1.979 1.00 97.38 120 THR A C 1
ATOM 868 O O . THR A 1 120 ? 9.329 -8.615 -2.998 1.00 97.38 120 THR A O 1
ATOM 871 N N . MET A 1 121 ? 8.029 -7.795 -1.333 1.00 96.50 121 MET A N 1
ATOM 872 C CA . MET A 1 121 ? 8.272 -6.361 -1.520 1.00 96.50 121 MET A CA 1
ATOM 873 C C . MET A 1 121 ? 8.160 -5.648 -0.158 1.00 96.50 121 MET A C 1
ATOM 875 O O . MET A 1 121 ? 7.243 -5.971 0.593 1.00 96.50 121 MET A O 1
ATOM 879 N N . PRO A 1 122 ? 9.002 -4.645 0.151 1.00 96.00 122 PRO A N 1
ATOM 880 C CA . PRO A 1 122 ? 10.085 -4.120 -0.684 1.00 96.00 122 PRO A CA 1
ATOM 881 C C . PRO A 1 122 ? 11.219 -5.142 -0.909 1.00 96.00 122 PRO A C 1
ATOM 883 O O . PRO A 1 122 ? 11.263 -6.170 -0.232 1.00 96.00 122 PRO A O 1
ATOM 886 N N . PRO A 1 123 ? 12.154 -4.901 -1.848 1.00 95.75 123 PRO A N 1
ATOM 887 C CA . PRO A 1 123 ? 13.262 -5.827 -2.117 1.00 95.75 123 PRO A CA 1
ATOM 888 C C . PRO A 1 123 ? 14.173 -6.112 -0.910 1.00 95.75 123 PRO A C 1
ATOM 890 O O . PRO A 1 123 ? 14.873 -7.117 -0.905 1.00 95.75 123 PRO A O 1
ATOM 893 N N . SER A 1 124 ? 14.143 -5.257 0.118 1.00 94.50 124 SER A N 1
ATOM 894 C CA . SER A 1 124 ? 14.847 -5.436 1.394 1.00 94.50 124 SER A CA 1
ATOM 895 C C . SER A 1 124 ? 14.246 -6.512 2.312 1.00 94.50 124 SER A C 1
ATOM 897 O O . SER A 1 124 ? 14.890 -6.883 3.290 1.00 94.50 124 SER A O 1
ATOM 899 N N . GLY A 1 125 ? 13.047 -7.031 2.018 1.00 96.06 125 GLY A N 1
ATOM 900 C CA . GLY A 1 125 ? 12.429 -8.136 2.756 1.00 96.06 125 GLY A CA 1
ATOM 901 C C . GLY A 1 125 ? 11.014 -7.840 3.260 1.00 96.06 125 GLY A C 1
ATOM 902 O O . GLY A 1 125 ? 10.325 -6.945 2.773 1.00 96.06 125 GLY A O 1
ATOM 903 N N . LYS A 1 126 ? 10.566 -8.631 4.245 1.00 97.38 126 LYS A N 1
ATOM 904 C CA . LYS A 1 126 ? 9.278 -8.432 4.926 1.00 97.38 126 LYS A CA 1
ATOM 905 C C . LYS A 1 126 ? 9.250 -7.044 5.583 1.00 97.38 126 LYS A C 1
ATOM 907 O O . LYS A 1 126 ? 10.199 -6.661 6.264 1.00 97.38 126 LYS A O 1
ATOM 912 N N . MET A 1 127 ? 8.146 -6.316 5.427 1.00 97.56 127 MET A N 1
ATOM 913 C CA . MET A 1 127 ? 7.970 -5.000 6.049 1.00 97.56 127 MET A CA 1
ATOM 914 C C . MET A 1 127 ? 7.833 -5.108 7.584 1.00 97.56 127 MET A C 1
ATOM 916 O O . MET A 1 127 ? 7.500 -6.167 8.124 1.00 97.56 127 MET A O 1
ATOM 920 N N . SER A 1 128 ? 8.075 -4.008 8.310 1.00 98.19 128 SER A N 1
ATOM 921 C CA . SER A 1 128 ? 7.891 -3.964 9.767 1.00 98.19 128 SER A CA 1
ATOM 922 C C . SER A 1 128 ? 6.460 -4.352 10.164 1.00 98.19 128 SER A C 1
ATOM 924 O O . SER A 1 128 ? 5.485 -3.987 9.503 1.00 98.19 128 SER A O 1
ATOM 926 N N . GLN A 1 129 ? 6.314 -5.087 11.272 1.00 98.25 129 GLN A N 1
ATOM 927 C CA . GLN A 1 129 ? 5.000 -5.594 11.680 1.00 98.25 129 GLN A CA 1
ATOM 928 C C . GLN A 1 129 ? 4.015 -4.460 12.019 1.00 98.25 129 GLN A C 1
ATOM 930 O O . GLN A 1 129 ? 2.825 -4.609 11.770 1.00 98.25 129 GLN A O 1
ATOM 935 N N . ALA A 1 130 ? 4.499 -3.306 12.493 1.00 98.12 130 ALA A N 1
ATOM 936 C CA . ALA A 1 130 ? 3.679 -2.111 12.706 1.00 98.12 130 ALA A CA 1
ATOM 937 C C . ALA A 1 130 ? 3.047 -1.592 11.398 1.00 98.12 130 ALA A C 1
ATOM 939 O O . ALA A 1 130 ? 1.836 -1.389 11.342 1.00 98.12 130 ALA A O 1
ATOM 940 N N . ASN A 1 131 ? 3.833 -1.461 10.322 1.00 98.50 131 ASN A N 1
ATOM 941 C CA . ASN A 1 131 ? 3.330 -0.997 9.025 1.00 98.50 131 ASN A CA 1
ATOM 942 C C . ASN A 1 131 ? 2.341 -2.000 8.408 1.00 98.50 131 ASN A C 1
ATOM 944 O O . ASN A 1 131 ? 1.312 -1.604 7.859 1.00 98.50 131 ASN A O 1
ATOM 948 N N . ILE A 1 132 ? 2.628 -3.303 8.536 1.00 98.62 132 ILE A N 1
ATOM 949 C CA . ILE A 1 132 ? 1.716 -4.380 8.121 1.00 98.62 132 ILE A CA 1
ATOM 950 C C . ILE A 1 132 ? 0.391 -4.277 8.887 1.00 98.62 132 ILE A C 1
ATOM 952 O O . ILE A 1 132 ? -0.674 -4.335 8.272 1.00 98.62 132 ILE A O 1
ATOM 956 N N . ASN A 1 133 ? 0.448 -4.086 10.208 1.00 98.44 133 ASN A N 1
ATOM 957 C CA . ASN A 1 133 ? -0.736 -3.976 11.057 1.00 98.44 133 ASN A CA 1
ATOM 958 C C . ASN A 1 133 ? -1.582 -2.741 10.709 1.00 98.44 133 ASN A C 1
ATOM 960 O O . ASN A 1 133 ? -2.802 -2.862 10.667 1.00 98.44 133 ASN A O 1
ATOM 964 N N . LEU A 1 134 ? -0.972 -1.590 10.397 1.00 98.44 134 LEU A N 1
ATOM 965 C CA . LEU A 1 134 ? -1.701 -0.392 9.954 1.00 98.44 134 LEU A CA 1
ATOM 966 C C . LEU A 1 134 ? -2.423 -0.619 8.616 1.00 98.44 134 LEU A C 1
ATOM 968 O O . LEU A 1 134 ? -3.615 -0.341 8.510 1.00 98.44 134 LEU A O 1
ATOM 972 N N . ILE A 1 135 ? -1.750 -1.198 7.614 1.00 98.50 135 ILE A N 1
ATOM 973 C CA . ILE A 1 135 ? -2.372 -1.516 6.312 1.00 98.50 135 ILE A CA 1
ATOM 974 C C . ILE A 1 135 ? -3.491 -2.564 6.466 1.00 98.50 135 ILE A C 1
ATOM 976 O O . ILE A 1 135 ? -4.517 -2.484 5.784 1.00 98.50 135 ILE A O 1
ATOM 980 N N . LEU A 1 136 ? -3.322 -3.534 7.369 1.00 98.19 136 LEU A N 1
ATOM 981 C CA . LEU A 1 136 ? -4.334 -4.547 7.671 1.00 98.19 136 LEU A CA 1
ATOM 982 C C . LEU A 1 136 ? -5.545 -3.956 8.414 1.00 98.19 136 LEU A C 1
ATOM 984 O O . LEU A 1 136 ? -6.678 -4.262 8.045 1.00 98.19 136 LEU A O 1
ATOM 988 N N . LEU A 1 137 ? -5.324 -3.088 9.405 1.00 98.06 137 LEU A N 1
ATOM 989 C CA . LEU A 1 137 ? -6.386 -2.431 10.174 1.00 98.06 137 LEU A CA 1
ATOM 990 C C . LEU A 1 137 ? -7.181 -1.441 9.309 1.00 98.06 137 LEU A C 1
ATOM 992 O O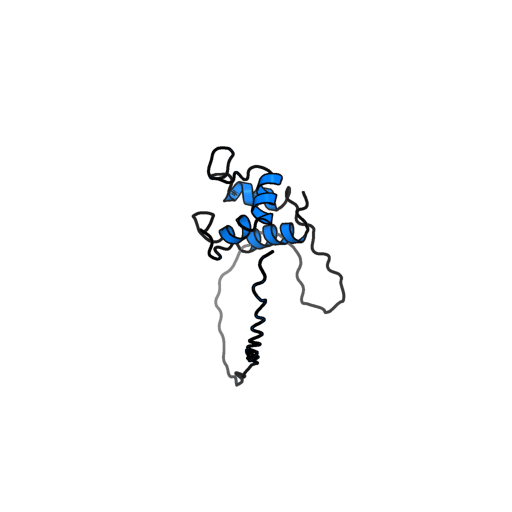 . LEU A 1 137 ? -8.408 -1.454 9.325 1.00 98.06 137 LEU A O 1
ATOM 996 N N . TRP A 1 138 ? -6.501 -0.676 8.451 1.00 98.50 138 TRP A N 1
ATOM 997 C CA . TRP A 1 138 ? -7.136 0.156 7.423 1.00 98.50 138 TRP A CA 1
ATOM 998 C C . TRP A 1 138 ? -8.045 -0.658 6.487 1.00 98.50 138 TRP A C 1
ATOM 1000 O O . TRP A 1 138 ? -9.149 -0.226 6.146 1.00 98.50 138 TRP A O 1
ATOM 1010 N N . LYS A 1 139 ? -7.614 -1.869 6.100 1.00 98.38 139 LYS A N 1
ATOM 1011 C CA . LYS A 1 139 ? -8.433 -2.805 5.318 1.00 98.38 139 LYS A CA 1
ATOM 1012 C C . LYS A 1 139 ? -9.658 -3.292 6.099 1.00 98.38 139 LYS A C 1
ATOM 1014 O O . LYS A 1 139 ? -10.749 -3.297 5.530 1.00 98.38 139 LYS A O 1
ATOM 1019 N N . THR A 1 140 ? -9.513 -3.704 7.360 1.00 97.88 140 THR A N 1
ATOM 1020 C CA . THR A 1 140 ? -10.653 -4.200 8.159 1.00 97.88 140 THR A CA 1
ATOM 1021 C C . THR A 1 140 ? -11.635 -3.093 8.544 1.00 97.88 140 THR A C 1
ATOM 1023 O O . THR A 1 140 ? -12.829 -3.361 8.633 1.00 97.88 140 THR A O 1
ATOM 1026 N N . GLN A 1 141 ? -11.175 -1.845 8.665 1.00 97.50 141 GLN A N 1
ATOM 1027 C CA . GLN A 1 141 ? -12.007 -0.649 8.859 1.00 97.50 141 GLN A CA 1
ATOM 1028 C C . GLN A 1 141 ? -12.638 -0.106 7.553 1.00 97.50 141 GLN A C 1
ATOM 1030 O O . GLN A 1 141 ? -13.242 0.964 7.554 1.00 97.50 141 GLN A O 1
ATOM 1035 N N . GLY A 1 142 ? -12.540 -0.825 6.426 1.00 97.94 142 GLY A N 1
ATOM 1036 C CA . GLY A 1 142 ? -13.264 -0.485 5.190 1.00 97.94 142 GLY A CA 1
ATOM 1037 C C . GLY A 1 142 ? -12.572 0.526 4.265 1.00 97.94 142 GLY A C 1
ATOM 1038 O O . GLY A 1 142 ? -13.203 1.039 3.335 1.00 97.94 142 GLY A O 1
ATOM 1039 N N . TYR A 1 143 ? -11.269 0.760 4.448 1.00 98.31 143 TYR A N 1
ATOM 1040 C CA . TYR A 1 143 ? -10.444 1.681 3.654 1.00 98.31 143 TYR A CA 1
ATOM 1041 C C . TYR A 1 143 ? -10.841 3.163 3.797 1.00 98.31 143 TYR A C 1
ATOM 1043 O O . TYR A 1 143 ? -11.072 3.847 2.792 1.00 98.31 143 TYR A O 1
ATOM 1051 N N . ILE A 1 144 ? -10.919 3.657 5.036 1.00 98.00 144 ILE A N 1
ATOM 1052 C CA . ILE A 1 144 ? -11.180 5.071 5.373 1.00 98.00 144 ILE A CA 1
ATOM 1053 C C . ILE A 1 144 ? -10.146 5.982 4.671 1.00 98.00 144 ILE A C 1
ATOM 1055 O O . ILE A 1 144 ? -8.984 5.596 4.529 1.00 98.00 144 ILE A O 1
ATOM 1059 N N . GLN A 1 145 ? -10.548 7.158 4.176 1.00 94.75 145 GLN A N 1
ATOM 1060 C CA . GLN A 1 145 ? -9.622 8.120 3.547 1.00 94.75 145 GLN A CA 1
ATOM 1061 C C . GLN A 1 145 ? -8.844 8.949 4.568 1.00 94.75 145 GLN A C 1
ATOM 1063 O O . GLN A 1 145 ? -9.400 9.225 5.645 1.00 94.75 145 GLN A O 1
#

Sequence (145 aa):
MKKITLLLIFTFFAILFSCETSTFQDIEQDPAATTQNNSGSTDNTSGSTSGSTTGSTSGTTTTTPNVTYTTDVKPIITNNCIACHFSGGESPALGTYTQVKNAASAGKLLCTIQAQGCRTMPPSGKMSQANINLILLWKTQGYIQ

Foldseek 3Di:
DDDDDDDDPPPVPPPPPDDPPPDDDDDDDDDDDDDDDDDDDDDDDDDDDDDDDDDDDDPDPPPDDAQACVPQQVVVCVVFPQVAQDDVGDPPRDNDLVSLLVCVVVVVVLCQLCVPPDPHPPPVGRHDVVNSVSSVRCVVSPNHD

pLDDT: mean 78.26, std 22.3, range [40.75, 98.75]

Secondary structure (DSSP, 8-state):
---------------------------------------------------------------PPPP-IIIIIHHHHHHHTTTTSSTTSSSSP-SS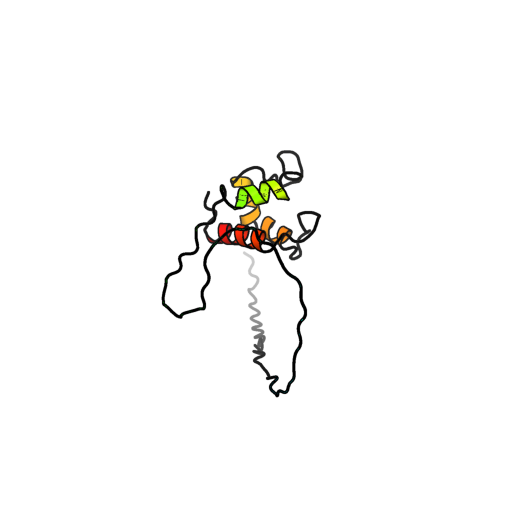HHHHHHHHHTSHHHHHHTTSSSPPSSTT-SPPHHHHHHHHHHHHTT---

InterPro domains:
  IPR036909 Cytochrome c-like domain superfamily [SSF46626] (71-138)

Organism: NCBI:txid551990

Radius of gyration: 27.18 Å; chains: 1; bounding box: 63×56×74 Å